Protein AF-A0A0N1GHC9-F1 (afdb_monomer)

Foldseek 3Di:
DDPPPPPPPPDDLVAADPVQLVCVQAVHDSHHPNSVVVNVVCVVPDVPRRHRDD

Structure (mmCIF, N/CA/C/O backbone):
data_AF-A0A0N1GHC9-F1
#
_entry.id   AF-A0A0N1GHC9-F1
#
loop_
_atom_site.group_PDB
_atom_site.id
_atom_site.type_symbol
_atom_site.label_atom_id
_atom_site.label_alt_id
_atom_site.label_comp_id
_atom_site.label_asym_id
_atom_site.label_entity_id
_atom_site.label_seq_id
_atom_site.pdbx_PDB_ins_code
_atom_site.Cartn_x
_atom_site.Cartn_y
_atom_site.Cartn_z
_atom_site.occupancy
_atom_site.B_iso_or_equiv
_atom_site.auth_seq_id
_atom_site.auth_comp_id
_atom_site.auth_asym_id
_atom_site.auth_atom_id
_atom_site.pdbx_PDB_model_num
ATOM 1 N N . MET A 1 1 ? -20.127 28.876 10.816 1.00 46.28 1 ME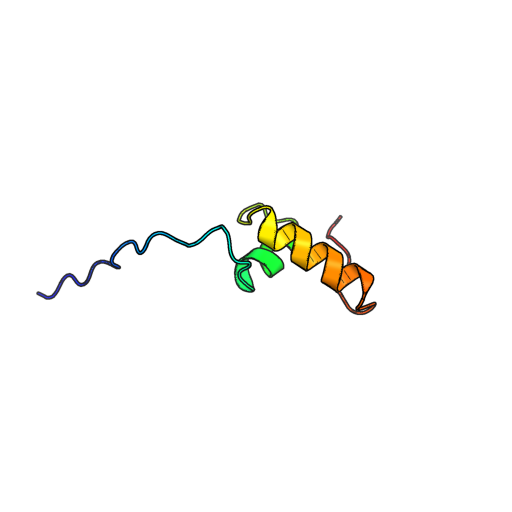T A N 1
ATOM 2 C CA . MET A 1 1 ? -18.883 28.131 11.102 1.00 46.28 1 MET A CA 1
ATOM 3 C C . MET A 1 1 ? -19.208 26.643 11.069 1.00 46.28 1 MET A C 1
ATOM 5 O O . MET A 1 1 ? -19.730 26.134 12.047 1.00 46.28 1 MET A O 1
ATOM 9 N N . THR A 1 2 ? -19.010 25.958 9.943 1.00 50.50 2 THR A N 1
ATOM 10 C CA . THR A 1 2 ? -19.190 24.497 9.862 1.00 50.50 2 THR A CA 1
ATOM 11 C C . THR A 1 2 ? -17.817 23.844 9.913 1.00 50.50 2 THR A C 1
ATOM 13 O O . THR A 1 2 ? -17.116 23.780 8.907 1.00 50.50 2 THR A O 1
ATOM 16 N N . ALA A 1 3 ? -17.413 23.402 11.103 1.00 55.22 3 ALA A N 1
ATOM 17 C CA . ALA A 1 3 ? -16.271 22.516 11.261 1.00 55.22 3 ALA A CA 1
ATOM 18 C C . ALA A 1 3 ? -16.703 21.100 10.859 1.00 55.22 3 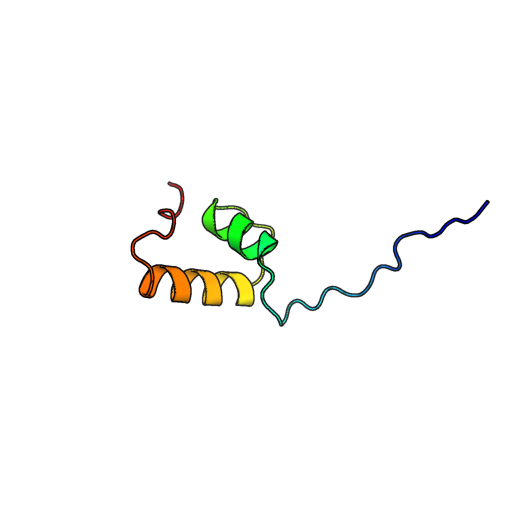ALA A C 1
ATOM 20 O O . ALA A 1 3 ? -17.030 20.275 11.707 1.00 55.22 3 ALA A O 1
ATOM 21 N N . THR A 1 4 ? -16.719 20.811 9.558 1.00 59.75 4 THR A N 1
ATOM 22 C CA . THR A 1 4 ? -16.645 19.421 9.097 1.00 59.75 4 THR A CA 1
ATOM 23 C C . THR A 1 4 ? -15.179 19.025 9.189 1.00 59.75 4 THR A C 1
ATOM 25 O O . THR A 1 4 ? -14.454 19.029 8.198 1.00 59.75 4 THR A O 1
ATOM 28 N N . GLY A 1 5 ? -14.699 18.767 10.408 1.00 61.91 5 GLY A N 1
ATOM 29 C CA . GLY A 1 5 ? -13.463 18.007 10.556 1.00 61.91 5 GLY A CA 1
ATOM 30 C C . GLY A 1 5 ? -13.678 16.664 9.857 1.00 61.91 5 GLY A C 1
ATOM 31 O O . GLY A 1 5 ? -14.786 16.12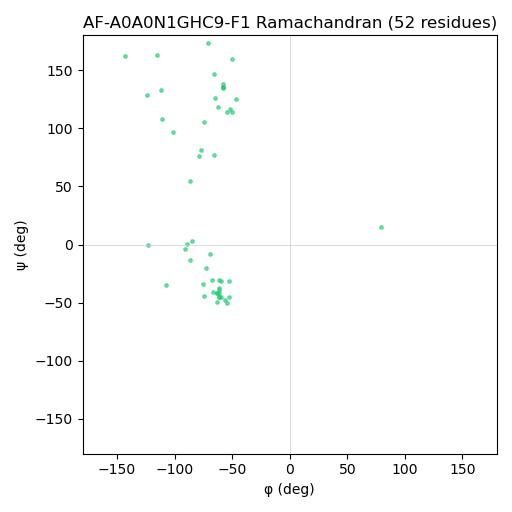6 9.977 1.00 61.91 5 GLY A O 1
ATOM 32 N N . PRO A 1 6 ? -12.707 16.134 9.091 1.00 60.22 6 PRO A N 1
ATOM 33 C CA . PRO A 1 6 ? -12.865 14.816 8.504 1.00 60.22 6 PRO A CA 1
ATOM 34 C C . PRO A 1 6 ? -13.188 13.875 9.658 1.00 60.22 6 PRO A C 1
ATOM 36 O O . PRO A 1 6 ? -12.383 13.709 10.575 1.00 60.22 6 PRO A O 1
ATOM 39 N N . SER A 1 7 ? -14.402 13.320 9.664 1.00 60.56 7 SER A N 1
ATOM 40 C CA . SER A 1 7 ? -14.713 12.185 10.519 1.00 60.56 7 SER A CA 1
ATOM 41 C C . SER A 1 7 ? -13.588 11.202 10.250 1.00 60.56 7 SER A C 1
ATOM 43 O O . SER A 1 7 ? -13.445 10.791 9.096 1.00 60.56 7 SER A O 1
ATOM 45 N N . ALA A 1 8 ? -12.742 10.924 11.243 1.00 60.66 8 ALA A N 1
ATOM 46 C CA . ALA A 1 8 ? -11.671 9.951 11.121 1.00 60.66 8 ALA A CA 1
ATOM 47 C C . ALA A 1 8 ? -12.339 8.585 10.952 1.00 60.66 8 ALA A C 1
ATOM 49 O O . ALA A 1 8 ? -12.522 7.829 11.905 1.00 60.66 8 ALA A O 1
ATOM 50 N N . GLN A 1 9 ? -12.831 8.324 9.742 1.00 70.50 9 GLN A N 1
ATOM 51 C CA . GLN A 1 9 ? -13.385 7.049 9.368 1.00 70.50 9 GLN A CA 1
ATOM 52 C C . GLN A 1 9 ? -12.221 6.093 9.510 1.00 70.50 9 GLN A C 1
ATOM 54 O O . GLN A 1 9 ? -11.164 6.288 8.907 1.00 70.50 9 GLN A O 1
ATOM 59 N N . ARG A 1 10 ? -12.387 5.127 10.411 1.00 80.00 10 ARG A N 1
ATOM 60 C CA . ARG A 1 10 ? -11.386 4.101 10.656 1.00 80.00 10 ARG A CA 1
ATOM 61 C C . ARG A 1 10 ? -11.031 3.493 9.301 1.00 80.00 10 ARG A C 1
ATOM 63 O O . ARG A 1 10 ? -11.905 2.947 8.634 1.00 80.00 10 ARG A O 1
ATOM 70 N N . ILE A 1 11 ? -9.776 3.650 8.892 1.00 83.62 11 ILE A N 1
ATOM 71 C CA . ILE A 1 11 ? -9.296 3.104 7.628 1.00 83.62 11 ILE A CA 1
ATOM 72 C C . ILE A 1 11 ? -9.371 1.587 7.746 1.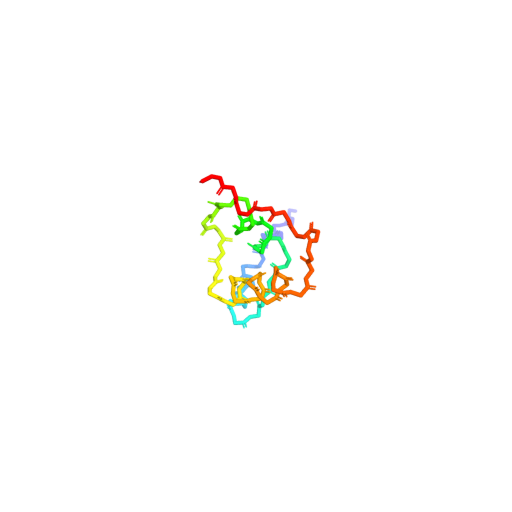00 83.62 11 ILE A C 1
ATOM 74 O O . ILE A 1 11 ? -8.842 1.008 8.695 1.00 83.62 11 ILE A O 1
ATOM 78 N N . ASP A 1 12 ? -10.046 0.951 6.795 1.00 89.94 12 ASP A N 1
ATOM 79 C CA . ASP A 1 12 ? -10.034 -0.498 6.684 1.00 89.94 12 ASP A CA 1
ATOM 80 C C . ASP A 1 12 ? -8.679 -0.938 6.118 1.00 89.94 12 ASP A C 1
ATOM 82 O O . ASP A 1 12 ? -8.371 -0.752 4.938 1.00 89.94 12 ASP A O 1
ATOM 86 N N . THR A 1 13 ? -7.841 -1.480 6.994 1.00 93.50 13 THR A N 1
ATOM 87 C CA . THR A 1 13 ? -6.499 -1.968 6.665 1.00 93.50 13 THR A CA 1
ATOM 88 C C . THR A 1 13 ? -6.501 -3.435 6.237 1.00 93.50 13 THR A C 1
ATOM 90 O O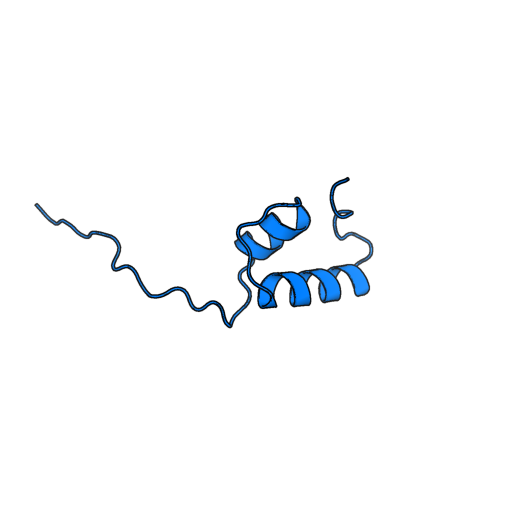 . THR A 1 13 ? -5.446 -3.975 5.919 1.00 93.50 13 THR A O 1
ATOM 93 N N . SER A 1 14 ? -7.674 -4.082 6.200 1.00 95.25 14 SER A N 1
ATOM 94 C CA . SER A 1 14 ? -7.835 -5.453 5.697 1.00 95.25 14 SER A CA 1
ATOM 95 C C . SER A 1 14 ? -8.054 -5.513 4.184 1.00 95.25 14 SER A C 1
ATOM 97 O O . SER A 1 14 ? -7.951 -6.580 3.579 1.00 95.25 14 SER A O 1
ATOM 99 N N . ARG A 1 15 ? -8.340 -4.368 3.554 1.00 94.81 15 ARG A N 1
ATOM 100 C CA . ARG A 1 15 ? -8.551 -4.251 2.110 1.00 94.81 15 ARG A CA 1
ATOM 101 C C . ARG A 1 15 ? -7.417 -3.450 1.482 1.00 94.81 15 ARG A C 1
ATOM 103 O O . ARG A 1 15 ? -7.105 -2.372 1.996 1.00 94.81 15 ARG A O 1
ATOM 110 N N . PRO A 1 16 ? -6.832 -3.923 0.371 1.00 94.69 16 PRO A N 1
ATOM 111 C CA . PRO A 1 16 ? -5.775 -3.190 -0.297 1.00 94.69 16 PRO A CA 1
ATOM 112 C C . PRO A 1 16 ? -6.288 -1.870 -0.877 1.00 94.69 16 PRO A C 1
ATOM 114 O O . PRO A 1 16 ? -7.432 -1.774 -1.333 1.00 94.69 16 PRO A O 1
ATOM 117 N N . HIS A 1 17 ? -5.427 -0.856 -0.876 1.00 95.06 17 HIS A N 1
ATOM 118 C CA . HIS A 1 17 ? -5.715 0.472 -1.397 1.00 95.06 17 HIS A CA 1
ATOM 119 C C . HIS A 1 17 ? -4.684 0.858 -2.468 1.00 95.06 17 HIS A C 1
ATOM 121 O O . HIS A 1 17 ? -3.485 0.829 -2.185 1.00 95.06 17 HIS A O 1
ATOM 127 N N . PRO A 1 18 ? -5.107 1.298 -3.669 1.00 91.94 18 PRO A N 1
ATOM 128 C CA . PRO A 1 18 ? -4.194 1.592 -4.775 1.00 91.94 18 PRO A CA 1
ATOM 129 C C . PRO A 1 18 ? -3.057 2.548 -4.410 1.00 91.94 18 PRO A C 1
ATOM 131 O O . PRO A 1 18 ? -1.905 2.264 -4.706 1.00 91.94 18 PRO A O 1
ATOM 134 N N . ALA A 1 19 ? -3.355 3.641 -3.699 1.00 93.75 19 ALA A N 1
ATOM 135 C CA . ALA A 1 19 ? -2.331 4.606 -3.289 1.00 93.75 19 ALA A CA 1
ATOM 136 C C . ALA A 1 19 ? -1.246 3.995 -2.378 1.00 93.75 19 ALA A C 1
ATOM 138 O O . ALA A 1 19 ? -0.076 4.322 -2.534 1.00 93.75 19 ALA A O 1
ATOM 139 N N . ARG A 1 20 ? -1.619 3.079 -1.472 1.00 95.88 20 ARG A N 1
ATOM 140 C CA . ARG A 1 20 ? -0.673 2.406 -0.565 1.00 95.88 20 ARG A CA 1
ATOM 141 C C . ARG A 1 20 ? 0.146 1.347 -1.298 1.00 95.88 20 ARG A C 1
ATOM 143 O O . ARG A 1 20 ? 1.323 1.171 -1.020 1.00 95.88 20 ARG A O 1
ATOM 150 N N . MET A 1 21 ? -0.450 0.681 -2.286 1.00 94.12 21 MET A N 1
ATOM 151 C CA . MET A 1 21 ? 0.310 -0.189 -3.185 1.00 94.12 21 MET A CA 1
ATOM 152 C C . MET A 1 21 ? 1.339 0.596 -4.002 1.00 94.12 21 MET A C 1
ATOM 154 O O . MET A 1 21 ? 2.466 0.137 -4.140 1.00 94.12 21 MET A O 1
ATOM 158 N N . TYR A 1 22 ? 0.983 1.781 -4.514 1.00 90.12 22 TYR A N 1
ATOM 159 C CA . TYR A 1 22 ? 1.948 2.653 -5.192 1.00 90.12 22 TYR A CA 1
ATOM 160 C C . TYR A 1 22 ? 3.082 3.087 -4.266 1.00 90.12 22 TYR A C 1
ATOM 162 O O . TYR A 1 22 ? 4.232 3.045 -4.686 1.00 90.12 22 TYR A O 1
ATOM 170 N N . ASP A 1 23 ? 2.778 3.436 -3.015 1.00 93.00 23 ASP A N 1
ATOM 171 C CA . ASP A 1 23 ? 3.805 3.711 -2.009 1.00 93.00 23 ASP A CA 1
ATOM 172 C C . ASP A 1 23 ? 4.758 2.515 -1.831 1.00 93.00 23 ASP A C 1
ATOM 174 O O . ASP A 1 23 ? 5.972 2.678 -1.941 1.00 93.00 23 ASP A O 1
ATOM 178 N N . TRP A 1 24 ? 4.222 1.296 -1.694 1.00 93.44 24 TRP A N 1
ATOM 179 C CA . TRP A 1 24 ? 5.029 0.074 -1.610 1.00 93.44 24 TRP A CA 1
ATOM 180 C C . TRP A 1 24 ? 5.904 -0.164 -2.851 1.00 93.44 24 TRP A C 1
ATOM 182 O O . TRP A 1 24 ? 7.092 -0.454 -2.716 1.00 93.44 24 TRP A O 1
ATOM 192 N N . PHE A 1 25 ? 5.361 0.005 -4.064 1.00 87.94 25 PHE A N 1
ATOM 193 C CA . PHE A 1 25 ? 6.130 -0.148 -5.309 1.00 87.94 25 PHE A CA 1
ATOM 194 C C . PHE A 1 25 ? 7.313 0.827 -5.399 1.00 87.94 25 PHE A C 1
ATOM 196 O O . PHE A 1 25 ? 8.341 0.496 -5.988 1.00 87.94 25 PHE A O 1
ATOM 203 N N . LEU A 1 26 ? 7.180 2.016 -4.805 1.00 91.06 26 LEU A N 1
ATOM 204 C CA . LEU A 1 26 ? 8.225 3.040 -4.753 1.00 91.06 26 LEU A CA 1
ATOM 205 C C . LEU A 1 26 ? 9.212 2.843 -3.585 1.00 91.06 26 LEU A C 1
ATOM 207 O O . LEU A 1 26 ? 10.101 3.674 -3.402 1.00 91.06 26 LEU A O 1
ATOM 211 N N . GLY A 1 27 ? 9.077 1.767 -2.800 1.00 89.81 27 GLY A N 1
ATOM 212 C CA . GLY A 1 27 ? 9.905 1.501 -1.617 1.00 89.81 27 GLY A CA 1
ATOM 213 C C . GLY A 1 27 ? 9.491 2.292 -0.368 1.00 89.81 27 GLY A C 1
ATOM 214 O O . GLY A 1 27 ? 10.260 2.388 0.592 1.00 89.81 27 GLY A O 1
ATOM 215 N N . GLY A 1 28 ? 8.292 2.877 -0.374 1.00 93.50 28 GLY A N 1
ATOM 216 C CA . GLY A 1 28 ? 7.687 3.539 0.775 1.00 93.50 28 GLY A CA 1
ATOM 217 C C . GLY A 1 28 ? 7.243 2.564 1.872 1.00 93.50 28 GLY A C 1
ATOM 218 O O . GLY A 1 28 ? 7.333 1.338 1.743 1.00 93.50 28 GLY A O 1
ATOM 219 N N . LYS A 1 29 ? 6.802 3.118 3.005 1.00 94.75 29 LYS A N 1
ATOM 220 C CA . LYS A 1 29 ? 6.426 2.364 4.220 1.00 94.75 29 LYS A CA 1
ATOM 221 C C . LYS A 1 29 ? 4.991 2.632 4.675 1.00 94.75 29 LYS A C 1
ATOM 223 O O . LYS A 1 29 ? 4.554 2.061 5.672 1.00 94.75 29 LYS A O 1
ATOM 228 N N . ASP A 1 30 ? 4.263 3.481 3.960 1.00 95.50 30 ASP A N 1
ATOM 229 C CA . ASP A 1 30 ? 2.877 3.855 4.235 1.00 95.50 30 ASP A CA 1
ATOM 230 C C . ASP A 1 30 ? 1.914 2.849 3.583 1.00 95.50 30 ASP A C 1
ATOM 232 O O . ASP A 1 30 ? 1.007 3.178 2.812 1.00 95.50 30 ASP A O 1
ATOM 236 N N . ASN A 1 31 ? 2.125 1.576 3.906 1.00 95.38 31 ASN A N 1
ATOM 237 C CA . ASN A 1 31 ? 1.392 0.441 3.369 1.00 95.38 31 ASN A CA 1
ATOM 238 C C . ASN A 1 31 ? 1.163 -0.637 4.437 1.00 95.38 31 ASN A C 1
ATOM 240 O O . ASN A 1 31 ? 1.783 -0.642 5.500 1.00 95.38 31 ASN A O 1
ATOM 244 N N . TYR A 1 32 ? 0.205 -1.524 4.171 1.00 95.81 32 TYR A N 1
ATOM 245 C CA . TYR A 1 32 ? -0.119 -2.668 5.020 1.00 95.81 32 TYR A CA 1
ATOM 246 C C . TYR A 1 32 ? 0.184 -3.984 4.291 1.00 95.81 32 TYR A C 1
ATOM 248 O O . TYR A 1 32 ? 0.219 -4.003 3.059 1.00 95.81 32 TYR A O 1
ATOM 256 N N . PRO A 1 33 ? 0.289 -5.122 5.009 1.00 96.00 33 PRO A N 1
ATOM 257 C CA . PRO 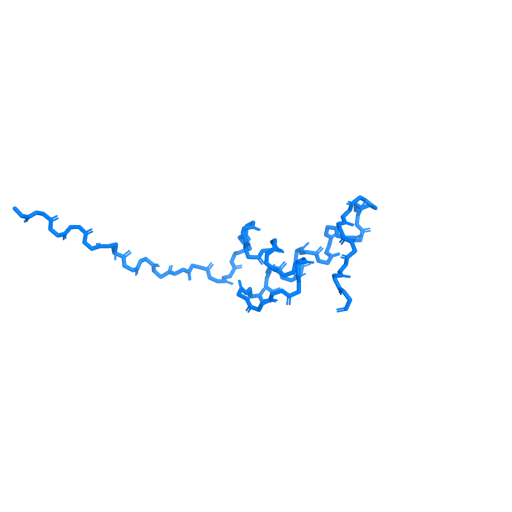A 1 33 ? 0.594 -6.419 4.397 1.00 96.00 33 PRO A CA 1
ATOM 258 C C . PRO A 1 33 ? -0.331 -6.814 3.234 1.00 96.00 33 PRO A C 1
ATOM 260 O O . PRO A 1 33 ? 0.110 -7.459 2.287 1.00 96.00 33 PRO A O 1
ATOM 263 N N . VAL A 1 34 ? -1.602 -6.394 3.274 1.00 97.00 34 VAL A N 1
ATOM 264 C CA . VAL A 1 34 ? -2.579 -6.645 2.199 1.00 97.00 34 VAL A CA 1
ATOM 265 C C . VAL A 1 34 ? -2.254 -5.894 0.905 1.00 97.00 34 VAL A C 1
ATOM 267 O O . VAL A 1 34 ? -2.571 -6.379 -0.180 1.00 97.00 34 VAL A O 1
ATOM 270 N N . ASP A 1 35 ? -1.620 -4.724 1.011 1.00 95.75 35 ASP A N 1
ATOM 271 C CA . ASP A 1 35 ? -1.157 -3.938 -0.131 1.00 95.75 35 ASP A CA 1
ATOM 272 C C . ASP A 1 35 ? 0.093 -4.597 -0.737 1.00 95.75 35 ASP A C 1
ATOM 274 O O . ASP A 1 35 ? 0.156 -4.782 -1.952 1.00 95.75 3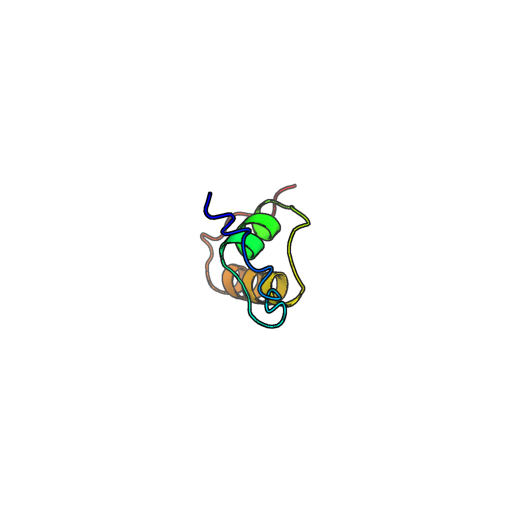5 ASP A O 1
ATOM 278 N N . GLU A 1 36 ? 1.044 -5.032 0.102 1.00 94.06 36 GLU A N 1
ATOM 279 C CA . GLU A 1 36 ? 2.250 -5.737 -0.357 1.00 94.06 36 GLU A CA 1
ATOM 280 C C . GLU A 1 36 ? 1.916 -7.049 -1.071 1.00 94.06 36 GLU A C 1
ATOM 282 O O . GLU A 1 36 ? 2.483 -7.363 -2.117 1.00 94.06 36 GLU A O 1
ATOM 287 N N . GLU A 1 37 ? 1.002 -7.842 -0.505 1.00 95.12 37 GLU A N 1
ATOM 288 C CA . GLU A 1 37 ? 0.614 -9.132 -1.068 1.00 95.12 37 GLU A CA 1
ATOM 289 C C . GLU A 1 37 ? -0.001 -8.958 -2.459 1.00 95.12 37 GLU A C 1
ATOM 291 O O . GLU A 1 37 ? 0.361 -9.676 -3.397 1.00 95.12 37 GLU A O 1
ATOM 296 N N . LEU A 1 38 ? -0.901 -7.981 -2.614 1.00 93.50 38 LEU A N 1
ATOM 297 C CA . LEU A 1 38 ? -1.482 -7.670 -3.914 1.00 93.50 38 LEU A CA 1
ATOM 298 C C . LEU A 1 38 ? -0.425 -7.109 -4.876 1.00 93.50 38 LEU A C 1
ATOM 300 O O . LEU A 1 38 ? -0.386 -7.533 -6.031 1.00 93.50 38 LEU A O 1
ATOM 304 N N . GLY A 1 39 ?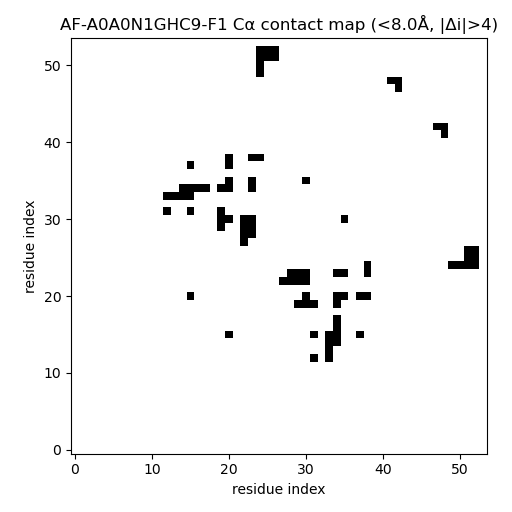 0.472 -6.244 -4.395 1.00 90.06 39 GLY A N 1
ATOM 305 C CA . GLY A 1 39 ? 1.604 -5.736 -5.167 1.00 90.06 39 GLY A CA 1
ATOM 306 C C . GLY A 1 39 ? 2.463 -6.863 -5.747 1.00 90.06 39 GLY A C 1
ATOM 307 O O . GLY A 1 39 ? 2.670 -6.923 -6.959 1.00 90.06 39 GLY A O 1
ATOM 308 N N . ARG A 1 40 ? 2.864 -7.840 -4.923 1.00 91.06 40 ARG A N 1
ATOM 309 C CA . ARG A 1 40 ? 3.639 -9.021 -5.358 1.00 91.06 40 ARG A CA 1
ATOM 310 C C . ARG A 1 40 ? 2.889 -9.884 -6.377 1.00 91.06 40 ARG A C 1
ATOM 312 O O . ARG A 1 40 ? 3.501 -10.370 -7.330 1.00 91.06 40 ARG A O 1
ATOM 319 N N . ARG A 1 41 ? 1.574 -10.073 -6.207 1.00 91.69 41 ARG A N 1
ATOM 320 C CA . ARG A 1 41 ? 0.731 -10.813 -7.170 1.00 91.69 41 ARG A CA 1
ATOM 321 C C . ARG A 1 41 ? 0.683 -10.116 -8.531 1.00 91.69 41 ARG A C 1
ATOM 323 O O . ARG A 1 41 ? 0.790 -10.789 -9.556 1.00 91.69 41 ARG A O 1
ATOM 330 N N . ILE A 1 42 ? 0.567 -8.786 -8.539 1.00 88.06 42 ILE A N 1
ATOM 331 C CA . ILE A 1 42 ? 0.597 -7.979 -9.765 1.00 88.06 42 ILE A CA 1
ATOM 332 C C . ILE A 1 42 ? 1.959 -8.116 -10.447 1.00 88.06 42 ILE A C 1
ATOM 334 O O . ILE A 1 42 ? 1.990 -8.480 -11.615 1.00 88.06 42 ILE A O 1
ATOM 338 N N . MET A 1 43 ? 3.072 -7.955 -9.723 1.00 85.62 43 MET A N 1
ATOM 339 C CA . MET A 1 43 ? 4.421 -8.111 -10.303 1.00 85.62 43 MET A CA 1
ATOM 340 C C . MET A 1 43 ? 4.689 -9.516 -10.849 1.00 85.62 43 MET A C 1
ATOM 342 O O . MET A 1 43 ? 5.442 -9.680 -11.801 1.00 85.62 43 MET A O 1
ATOM 346 N N . SER A 1 44 ? 4.067 -10.539 -10.259 1.00 86.31 44 SER A N 1
ATOM 347 C CA . SER A 1 44 ? 4.186 -11.919 -10.745 1.00 86.31 44 SER A CA 1
ATOM 348 C C . SER A 1 44 ? 3.412 -12.166 -12.046 1.00 86.31 44 SER A C 1
ATOM 350 O O . SER A 1 44 ? 3.693 -13.139 -12.740 1.00 86.31 44 SER A O 1
ATOM 352 N N . THR A 1 45 ? 2.426 -11.320 -12.363 1.00 87.00 45 THR A N 1
ATOM 353 C CA . THR A 1 45 ? 1.528 -11.487 -13.520 1.00 87.00 45 THR A CA 1
ATOM 354 C C . THR A 1 45 ? 1.832 -10.490 -14.637 1.00 87.00 45 THR A C 1
ATOM 356 O O . THR A 1 45 ? 1.684 -10.821 -15.811 1.00 87.00 45 THR A O 1
ATOM 359 N N . ASP A 1 46 ? 2.246 -9.275 -14.279 1.00 78.88 46 ASP A N 1
ATOM 360 C CA . ASP A 1 46 ? 2.480 -8.168 -15.196 1.00 78.88 46 ASP A CA 1
ATOM 361 C C . ASP A 1 46 ? 3.983 -7.841 -15.296 1.00 78.88 46 ASP A C 1
ATOM 363 O O . ASP A 1 46 ? 4.553 -7.258 -14.368 1.00 78.88 46 ASP A O 1
ATOM 367 N N . PRO A 1 47 ? 4.639 -8.165 -16.425 1.00 71.56 47 PRO A N 1
ATOM 368 C CA . PRO A 1 47 ? 6.047 -7.845 -16.645 1.00 71.56 47 PRO A CA 1
ATOM 369 C C . PRO A 1 47 ? 6.325 -6.339 -16.814 1.00 71.56 47 PRO A C 1
ATOM 371 O O . PRO A 1 47 ? 7.491 -5.953 -16.860 1.00 71.56 47 PRO A O 1
ATOM 374 N N . SER A 1 48 ? 5.295 -5.488 -16.923 1.00 76.50 48 SER A N 1
ATOM 375 C CA . SER A 1 48 ? 5.426 -4.024 -16.988 1.00 76.50 48 SER A CA 1
ATOM 376 C C . SER A 1 48 ? 5.369 -3.336 -15.622 1.00 76.50 48 SER A C 1
ATOM 378 O O . SER A 1 48 ? 5.558 -2.118 -15.541 1.00 76.50 48 SER A O 1
ATOM 380 N N . ALA A 1 49 ? 5.131 -4.096 -14.546 1.00 70.00 49 ALA A N 1
ATOM 381 C CA . ALA A 1 49 ? 5.154 -3.554 -13.198 1.00 70.00 49 ALA A CA 1
ATOM 382 C C . ALA A 1 49 ? 6.531 -2.924 -12.907 1.00 70.00 49 ALA A C 1
ATOM 384 O O . ALA A 1 49 ? 7.560 -3.514 -13.255 1.00 70.00 49 ALA A O 1
ATOM 385 N N . PRO A 1 50 ? 6.573 -1.726 -12.290 1.00 69.38 50 PRO A N 1
ATOM 386 C CA . PRO A 1 50 ? 7.832 -1.048 -12.026 1.00 69.38 50 PRO A CA 1
ATOM 387 C C . PRO A 1 50 ? 8.740 -1.948 -11.176 1.00 69.38 50 PRO A C 1
ATOM 389 O O . PRO A 1 50 ? 8.251 -2.562 -10.222 1.00 69.38 50 PRO A O 1
ATOM 392 N N . PRO A 1 51 ? 10.041 -2.056 -11.508 1.00 67.12 51 PRO A N 1
ATOM 393 C CA . PRO A 1 51 ? 10.974 -2.782 -10.662 1.00 67.12 51 PRO A CA 1
ATOM 394 C C . PRO A 1 51 ? 10.936 -2.134 -9.281 1.00 67.12 51 PRO A C 1
ATOM 396 O O . PRO A 1 51 ? 10.939 -0.904 -9.188 1.00 67.12 51 PRO A O 1
ATOM 399 N N . LEU A 1 52 ? 10.863 -2.959 -8.230 1.00 65.62 52 LEU A N 1
ATOM 400 C CA . LEU A 1 52 ? 11.033 -2.478 -6.861 1.00 65.62 52 LEU A CA 1
ATOM 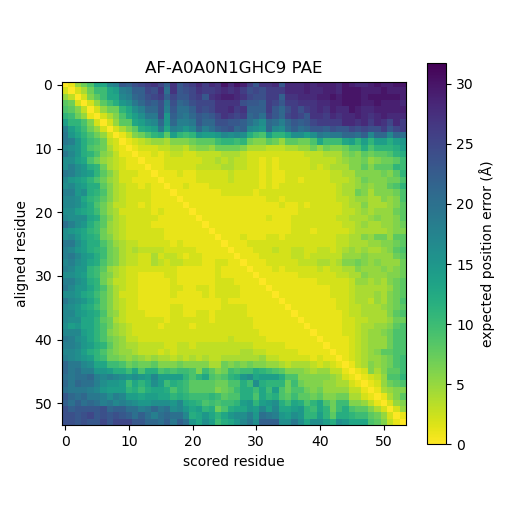401 C C . LEU A 1 52 ? 12.275 -1.581 -6.868 1.00 65.62 52 LEU A C 1
ATOM 403 O O . LEU A 1 52 ? 13.313 -1.990 -7.400 1.00 65.62 52 LEU A O 1
ATOM 407 N N . GLY A 1 53 ? 12.125 -0.338 -6.403 1.00 60.03 53 GLY A N 1
ATOM 408 C CA . GLY A 1 53 ? 13.242 0.604 -6.305 1.00 60.03 53 GLY A CA 1
ATOM 409 C C . GLY A 1 53 ? 14.440 -0.031 -5.580 1.00 60.03 53 GLY A C 1
ATOM 410 O O . GLY A 1 53 ? 14.258 -1.043 -4.901 1.00 60.03 53 GLY A O 1
ATOM 411 N N . PRO A 1 54 ? 15.655 0.517 -5.762 1.00 56.91 54 PRO A N 1
ATOM 412 C CA . PRO A 1 54 ? 16.902 -0.126 -5.336 1.00 56.91 54 PRO A CA 1
ATOM 413 C C . PRO A 1 54 ? 16.907 -0.589 -3.874 1.00 56.91 54 PRO A C 1
ATOM 415 O O . PRO A 1 54 ? 16.330 0.121 -3.018 1.00 56.91 54 PRO A O 1
#

Sequence (54 aa):
MTATGPSAQRIDTSRPHPARMYDWFLGGKDNYPVDEELGRRIMSTDPSAPPLGP

Mean predicted aligned error: 8.35 Å

Solvent-accessible surface area (backbone atoms only — not comparable to full-atom values): 3455 Å² total; per-residue (Å²): 137,84,83,79,65,78,74,82,67,80,76,69,70,84,54,64,46,73,73,29,28,52,31,45,46,67,66,49,78,74,54,45,73,47,16,52,53,51,45,54,54,47,51,75,74,37,90,81,51,75,71,68,52,135

pLDDT: mean 82.51, std 14.68, range [46.28, 97.0]

Secondary structure (DSSP, 8-state):
--------PPP-TTS--HHHHHHHHTT-S---HHHHHHHHHHHHH-TTSPPPP-

Nearest PDB structures (foldseek):
  3go4-assembly1_A  TM=9.385E-01  e=1.168E-02  Streptomyces avermitilis MA-4680 = NBRC 14893
  2qe6-assembly1_A  TM=7.936E-01  e=5.624E-02  Thermobifida fusca YX

Radius of gyration: 14.72 Å; Cα contacts (8 Å, |Δi|>4): 44; chains: 1; bounding box: 36×40×28 Å